Protein AF-A0A286C2F1-F1 (afdb_monomer_lite)

Secondary structure (DSSP, 8-state):
-PPPP-----------HHHHHHHHHHHHHHHHHHHHHHHHHH--SSTT------HHHHHHHHHHHHHHHHHHHHHHHHHHHHHHHHHHTT-

Foldseek 3Di:
DDDDDDPPPDPPPVVPLVVLLVLLVVLVVVLVVLVVVLCVQQDDPDPPDGRDDDPVRVVVSVVSVVSSVVSNVSSVVSVVVSVVVVVVVVD

Radius of gyration: 22.42 Å; chains: 1; bounding box: 74×35×52 Å

Sequence (91 aa):
MANQPKVALAPVTSRHPIHDLNNAMDLLSQARHLADFVQSITLSPRPDEGLHLLPGQLSGLFYVMQDLMDRIEKASSLLGDVREGTLDERR

Structure (mmCIF, N/CA/C/O backbone):
data_AF-A0A286C2F1-F1
#
_entry.id   AF-A0A286C2F1-F1
#
loop_
_atom_site.group_PDB
_atom_site.id
_atom_site.type_symbol
_atom_site.label_atom_id
_atom_site.label_alt_id
_atom_site.label_comp_id
_atom_site.label_asym_id
_atom_site.label_entity_id
_atom_site.label_seq_id
_atom_site.pdbx_PDB_ins_code
_atom_site.Cartn_x
_atom_site.Cartn_y
_atom_site.Cartn_z
_atom_site.occupancy
_atom_site.B_iso_or_equiv
_atom_site.auth_seq_id
_atom_site.auth_comp_id
_atom_site.auth_asym_id
_atom_site.auth_atom_id
_atom_site.pdbx_PDB_model_num
ATOM 1 N N . MET A 1 1 ? 48.507 24.625 -25.157 1.00 45.72 1 MET A N 1
ATOM 2 C CA . MET A 1 1 ? 47.374 24.403 -24.232 1.00 45.72 1 MET A CA 1
ATOM 3 C C . MET A 1 1 ? 46.350 23.574 -24.990 1.00 45.72 1 MET A C 1
ATOM 5 O O . MET A 1 1 ? 45.782 24.079 -25.946 1.00 45.72 1 MET A O 1
ATOM 9 N N . ALA A 1 2 ? 46.247 22.278 -24.691 1.00 44.19 2 ALA A N 1
ATOM 10 C CA . ALA A 1 2 ? 45.405 21.343 -25.437 1.00 44.19 2 ALA A CA 1
ATOM 11 C C . ALA A 1 2 ? 44.000 21.282 -24.816 1.00 44.19 2 ALA A C 1
ATOM 13 O O . ALA A 1 2 ? 43.869 21.035 -23.619 1.00 44.19 2 ALA A O 1
ATOM 14 N N . ASN A 1 3 ? 42.971 21.525 -25.632 1.00 48.72 3 ASN A N 1
ATOM 15 C CA . ASN A 1 3 ? 41.562 21.385 -25.266 1.00 48.72 3 ASN A CA 1
ATOM 16 C C . ASN A 1 3 ? 41.231 19.909 -25.003 1.00 48.72 3 ASN A C 1
ATOM 18 O O . ASN A 1 3 ? 41.293 19.093 -25.921 1.00 48.72 3 ASN A O 1
ATOM 22 N N . GLN A 1 4 ? 40.835 19.572 -23.775 1.00 53.59 4 GLN A N 1
ATOM 23 C CA . GLN A 1 4 ? 40.158 18.306 -23.496 1.00 53.59 4 GLN A CA 1
ATOM 24 C C . GLN A 1 4 ? 38.669 18.436 -23.859 1.00 53.59 4 GLN A C 1
ATOM 26 O O . GLN A 1 4 ? 38.033 19.409 -23.442 1.00 53.59 4 GLN A O 1
ATOM 31 N N . PRO A 1 5 ? 38.078 17.486 -24.603 1.00 55.56 5 PRO A N 1
ATOM 32 C CA . PRO A 1 5 ? 36.640 17.467 -24.805 1.00 55.56 5 PRO A CA 1
ATOM 33 C C . PRO A 1 5 ? 35.953 17.062 -23.496 1.00 55.56 5 PRO A C 1
ATOM 35 O O . PRO A 1 5 ? 36.234 16.014 -22.914 1.00 55.56 5 PRO A O 1
ATOM 38 N N . LYS A 1 6 ? 35.038 17.914 -23.029 1.00 55.88 6 LYS A N 1
ATOM 39 C CA . LYS A 1 6 ? 34.138 17.638 -21.908 1.00 55.88 6 LYS A CA 1
ATOM 40 C C . LYS A 1 6 ? 33.191 16.513 -22.329 1.00 55.88 6 LYS A C 1
ATOM 42 O O . LYS A 1 6 ? 32.217 16.759 -23.035 1.00 55.88 6 LYS A O 1
ATOM 47 N N . VAL A 1 7 ? 33.499 15.282 -21.930 1.00 58.25 7 VAL A N 1
ATOM 48 C CA . VAL A 1 7 ? 32.596 14.140 -22.102 1.00 58.25 7 VAL A CA 1
ATOM 49 C C . VAL A 1 7 ? 31.366 14.414 -21.243 1.00 58.25 7 VAL A C 1
ATOM 51 O O . VAL A 1 7 ? 31.437 14.415 -20.014 1.00 58.25 7 VAL A O 1
ATOM 54 N N . ALA A 1 8 ? 30.248 14.731 -21.891 1.00 55.56 8 ALA A N 1
ATOM 55 C CA . ALA A 1 8 ? 28.962 14.809 -21.22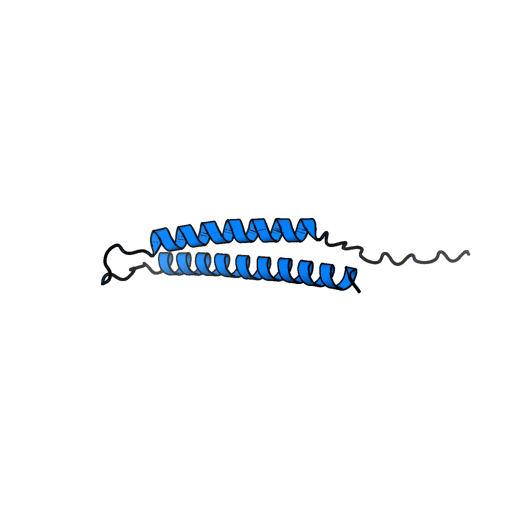7 1.00 55.56 8 ALA A CA 1
ATOM 56 C C . ALA A 1 8 ? 28.606 13.397 -20.746 1.00 55.56 8 ALA A C 1
ATOM 58 O O . ALA A 1 8 ? 28.292 12.519 -21.547 1.00 55.56 8 ALA A O 1
ATOM 59 N N . LEU A 1 9 ? 28.699 13.176 -19.435 1.00 50.44 9 LEU A N 1
ATOM 60 C CA . LEU A 1 9 ? 28.072 12.041 -18.771 1.00 50.44 9 LEU A CA 1
ATOM 61 C C . LEU A 1 9 ? 26.561 12.208 -18.948 1.00 50.44 9 LEU A C 1
ATOM 63 O O . LEU A 1 9 ? 25.913 12.906 -18.170 1.00 50.44 9 LEU A O 1
ATOM 67 N N . ALA A 1 10 ? 26.004 11.623 -20.007 1.00 53.56 10 ALA A N 1
ATOM 68 C CA . ALA A 1 10 ? 24.573 11.380 -20.050 1.00 53.56 10 ALA A CA 1
ATOM 69 C C . ALA A 1 10 ? 24.227 10.536 -18.810 1.00 53.56 10 ALA A C 1
ATOM 71 O O . ALA A 1 10 ? 24.930 9.552 -18.550 1.00 53.56 10 ALA A O 1
ATOM 72 N N . PRO A 1 11 ? 23.211 10.900 -18.011 1.00 45.56 11 PRO A N 1
ATOM 73 C CA . PRO A 1 11 ? 22.786 10.052 -16.915 1.00 45.56 11 PRO A CA 1
ATOM 74 C C . PRO A 1 11 ? 22.169 8.798 -17.533 1.00 45.56 11 PRO A C 1
ATOM 76 O O . PRO A 1 11 ? 21.013 8.792 -17.947 1.00 45.56 11 PRO A O 1
ATOM 79 N N . VAL A 1 12 ? 22.961 7.733 -17.639 1.00 50.78 12 VAL A N 1
ATOM 80 C CA . VAL A 1 12 ? 22.459 6.398 -17.958 1.00 50.78 12 VAL A CA 1
ATOM 81 C C . VAL A 1 12 ? 21.752 5.897 -16.706 1.00 50.78 12 VAL A C 1
ATOM 83 O O . VAL A 1 12 ? 22.296 5.130 -15.921 1.00 50.78 12 VAL A O 1
ATOM 86 N N . THR A 1 13 ? 20.528 6.362 -16.476 1.00 53.66 13 THR A N 1
ATOM 87 C CA . THR A 1 13 ? 19.584 5.598 -15.667 1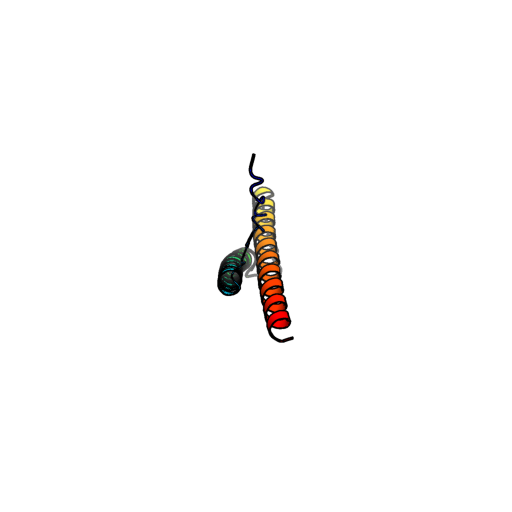.00 53.66 13 THR A CA 1
ATOM 88 C C . THR A 1 13 ? 18.961 4.579 -16.602 1.00 53.66 13 THR A C 1
ATOM 90 O O . THR A 1 13 ? 17.853 4.768 -17.098 1.00 53.66 13 THR A O 1
ATOM 93 N N . SER A 1 14 ? 19.697 3.512 -16.903 1.00 55.19 14 SER A N 1
ATOM 94 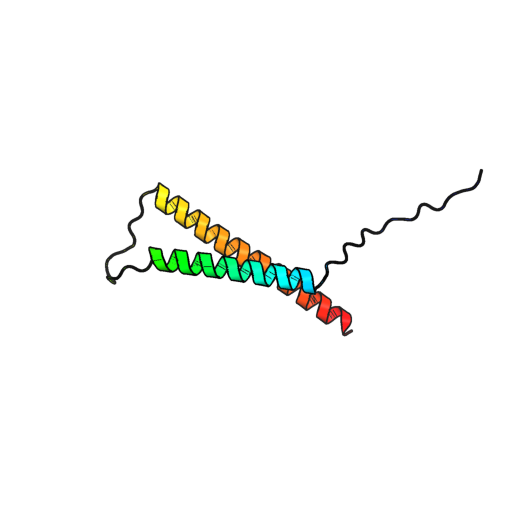C CA . SER A 1 14 ? 19.106 2.311 -17.481 1.00 55.19 14 SER A CA 1
ATOM 95 C C . SER A 1 14 ? 18.182 1.714 -16.418 1.00 55.19 14 SER A C 1
ATOM 97 O O . SER A 1 14 ? 18.598 0.871 -15.624 1.00 55.19 14 SER A O 1
ATOM 99 N N . ARG A 1 15 ? 16.945 2.220 -16.331 1.00 62.59 15 ARG A N 1
ATOM 100 C CA . ARG A 1 15 ? 15.868 1.556 -15.595 1.00 62.59 15 ARG A CA 1
ATOM 101 C C . ARG A 1 15 ? 15.753 0.158 -16.185 1.00 62.59 15 ARG A C 1
ATOM 103 O O . ARG A 1 15 ? 15.438 0.007 -17.361 1.00 62.59 15 ARG A O 1
ATOM 110 N N . HIS A 1 16 ? 16.125 -0.852 -15.408 1.00 73.75 16 HIS A N 1
ATOM 111 C CA . HIS A 1 16 ? 16.078 -2.227 -15.876 1.00 73.75 16 HIS A CA 1
ATOM 112 C C . HIS A 1 16 ? 14.622 -2.702 -15.827 1.00 73.75 16 HIS A C 1
ATOM 114 O O . HIS A 1 16 ? 14.074 -2.784 -14.728 1.00 73.75 16 HIS A O 1
ATOM 120 N N . PRO A 1 17 ? 13.999 -3.079 -16.960 1.00 81.62 17 PRO A N 1
ATOM 121 C CA . PRO A 1 17 ? 12.581 -3.453 -16.989 1.00 81.62 17 PRO A CA 1
ATOM 122 C C . PRO A 1 17 ? 12.234 -4.587 -16.015 1.00 81.62 17 PRO A C 1
ATOM 124 O O . PRO A 1 17 ? 11.173 -4.595 -15.402 1.00 81.62 17 PRO A O 1
ATOM 127 N N . ILE A 1 18 ? 13.170 -5.521 -15.812 1.00 87.12 18 ILE A N 1
ATOM 128 C CA . ILE A 1 18 ? 13.037 -6.621 -14.845 1.00 87.12 18 ILE A CA 1
ATOM 129 C C . ILE A 1 18 ? 13.007 -6.101 -13.401 1.00 87.12 18 ILE A C 1
ATOM 131 O O . ILE A 1 18 ? 12.251 -6.606 -12.578 1.00 87.12 18 ILE A O 1
ATOM 135 N N . HIS A 1 19 ? 13.819 -5.094 -13.083 1.00 88.31 19 HIS A N 1
ATOM 136 C CA . HIS A 1 19 ? 13.849 -4.494 -11.752 1.00 88.31 19 HIS A CA 1
ATOM 137 C C . HIS A 1 19 ? 12.542 -3.752 -11.455 1.00 88.31 19 HIS A C 1
ATOM 139 O O . HIS A 1 19 ? 11.973 -3.918 -10.378 1.00 88.31 19 HIS A O 1
ATOM 145 N N . ASP A 1 20 ? 12.028 -2.995 -12.422 1.00 90.56 20 ASP A N 1
ATOM 146 C CA . ASP A 1 20 ? 10.767 -2.267 -12.265 1.00 90.56 20 ASP A CA 1
ATOM 147 C C . ASP A 1 20 ? 9.570 -3.225 -12.173 1.00 90.56 20 ASP A C 1
ATOM 149 O O . ASP A 1 20 ? 8.685 -3.021 -11.341 1.00 90.56 20 ASP A O 1
ATOM 153 N N . LEU A 1 21 ? 9.596 -4.332 -12.925 1.00 91.94 21 LEU A N 1
ATOM 154 C CA . LEU A 1 21 ? 8.620 -5.413 -12.797 1.00 91.94 21 LEU A CA 1
ATOM 155 C C . LEU A 1 21 ? 8.658 -6.065 -11.406 1.00 91.94 21 LEU A C 1
ATOM 157 O O . LEU A 1 21 ? 7.610 -6.223 -10.784 1.00 91.94 21 LEU A O 1
ATOM 161 N N . ASN A 1 22 ? 9.843 -6.414 -10.896 1.00 94.12 22 ASN A N 1
ATOM 162 C CA . ASN A 1 22 ? 9.984 -7.007 -9.562 1.00 94.12 22 ASN A CA 1
ATOM 163 C C . ASN A 1 22 ? 9.468 -6.056 -8.473 1.00 94.12 22 ASN A C 1
ATOM 165 O O . ASN A 1 22 ? 8.689 -6.466 -7.616 1.00 94.12 22 ASN A O 1
ATOM 169 N N . ASN A 1 23 ? 9.812 -4.770 -8.558 1.00 94.56 23 ASN A N 1
ATOM 170 C CA . ASN A 1 23 ? 9.320 -3.764 -7.618 1.00 94.56 23 ASN A CA 1
ATOM 171 C C . ASN A 1 23 ? 7.797 -3.609 -7.677 1.00 94.56 23 ASN A C 1
ATOM 173 O O . ASN A 1 23 ? 7.152 -3.466 -6.639 1.00 94.56 23 ASN A O 1
ATOM 177 N N . ALA A 1 24 ? 7.207 -3.641 -8.875 1.00 96.31 24 ALA A N 1
ATOM 178 C CA . ALA A 1 24 ? 5.758 -3.605 -9.023 1.00 96.31 24 ALA A CA 1
ATOM 179 C C . ALA A 1 24 ? 5.099 -4.828 -8.370 1.00 96.31 24 ALA A C 1
ATOM 181 O O . ALA A 1 24 ? 4.117 -4.682 -7.644 1.00 96.31 24 ALA A O 1
ATOM 182 N N . MET A 1 25 ? 5.664 -6.021 -8.569 1.00 96.62 25 MET A N 1
ATOM 183 C CA . MET A 1 25 ? 5.177 -7.255 -7.947 1.00 96.62 25 MET A CA 1
ATOM 184 C C . MET A 1 25 ? 5.264 -7.205 -6.417 1.00 96.62 25 MET A C 1
ATOM 186 O O . MET A 1 25 ? 4.303 -7.576 -5.740 1.00 96.62 25 MET A O 1
ATOM 190 N N . ASP A 1 26 ? 6.363 -6.689 -5.866 1.00 97.75 26 ASP A N 1
ATOM 191 C CA . ASP A 1 26 ? 6.533 -6.526 -4.420 1.00 97.75 26 ASP A CA 1
ATOM 192 C C . ASP A 1 26 ? 5.521 -5.536 -3.832 1.00 97.75 26 ASP A C 1
ATOM 194 O O . ASP A 1 26 ? 4.947 -5.788 -2.768 1.00 97.75 26 ASP A O 1
ATOM 198 N N . LEU A 1 27 ? 5.267 -4.422 -4.526 1.00 98.12 27 LEU A N 1
ATOM 199 C CA . LEU A 1 27 ? 4.263 -3.436 -4.125 1.00 98.12 27 LEU A CA 1
ATOM 200 C C . LEU A 1 27 ? 2.851 -4.028 -4.143 1.00 98.12 27 LEU A C 1
ATOM 202 O O . LEU A 1 27 ? 2.099 -3.811 -3.194 1.00 98.12 27 LEU A O 1
ATOM 206 N N . LEU A 1 28 ? 2.505 -4.810 -5.170 1.00 98.19 28 LEU A N 1
ATOM 207 C CA . LEU A 1 28 ? 1.211 -5.492 -5.256 1.00 98.19 28 LEU A CA 1
ATOM 208 C C . LEU A 1 28 ? 1.048 -6.563 -4.174 1.00 98.19 28 LEU A C 1
ATOM 210 O O . LEU A 1 28 ? -0.033 -6.699 -3.604 1.00 98.19 28 LEU A O 1
ATOM 214 N N . SER A 1 29 ? 2.114 -7.296 -3.849 1.00 98.00 29 SER A N 1
ATOM 215 C CA . SER A 1 29 ? 2.112 -8.266 -2.749 1.00 98.00 29 SER A CA 1
ATOM 216 C C . SER A 1 29 ? 1.845 -7.582 -1.402 1.00 98.00 29 SER A C 1
ATOM 218 O O . SER A 1 29 ? 0.974 -7.998 -0.638 1.00 98.00 29 SER A O 1
ATOM 220 N N . GLN A 1 30 ? 2.521 -6.460 -1.141 1.00 97.88 30 GLN A N 1
ATOM 221 C CA . GLN A 1 30 ? 2.307 -5.659 0.067 1.00 97.88 30 GLN A CA 1
ATOM 222 C C . GLN A 1 30 ? 0.895 -5.056 0.112 1.00 97.88 30 GLN A C 1
ATOM 224 O O . GLN A 1 30 ? 0.232 -5.130 1.145 1.00 97.88 30 GLN A O 1
ATOM 229 N N . ALA A 1 31 ? 0.403 -4.526 -1.011 1.00 98.12 31 ALA A N 1
ATOM 230 C CA . ALA A 1 31 ? -0.967 -4.035 -1.141 1.00 98.12 31 ALA A CA 1
ATOM 231 C C . ALA A 1 31 ? -1.991 -5.135 -0.823 1.00 98.12 31 ALA A C 1
ATOM 233 O O . ALA A 1 31 ? -2.927 -4.914 -0.059 1.00 98.12 31 ALA A O 1
ATOM 234 N N . ARG A 1 32 ? -1.785 -6.356 -1.323 1.00 97.81 32 ARG A N 1
ATOM 235 C CA . ARG A 1 32 ? -2.654 -7.489 -0.995 1.00 97.81 32 ARG A CA 1
ATOM 236 C C . ARG A 1 32 ? -2.712 -7.747 0.512 1.00 97.81 32 ARG A C 1
ATOM 238 O O . ARG A 1 32 ? -3.803 -7.889 1.049 1.00 97.81 32 ARG A O 1
ATOM 245 N N . HIS A 1 33 ? -1.573 -7.752 1.201 1.00 97.00 33 HIS A N 1
ATOM 246 C CA . HIS A 1 33 ? -1.552 -7.949 2.653 1.00 97.00 33 HIS A CA 1
ATOM 247 C C . HIS A 1 33 ? -2.293 -6.847 3.422 1.00 97.00 33 HIS A C 1
ATOM 249 O O . HIS A 1 33 ? -2.979 -7.140 4.401 1.00 97.00 33 HIS A O 1
ATOM 255 N N . LEU A 1 34 ? -2.202 -5.592 2.973 1.00 96.62 34 LEU A N 1
ATOM 256 C CA . LEU A 1 34 ? -2.974 -4.493 3.559 1.00 96.62 34 LEU A CA 1
ATOM 257 C C . LEU A 1 34 ? -4.476 -4.652 3.295 1.00 96.62 34 LEU A C 1
ATOM 259 O O . LEU A 1 34 ? -5.276 -4.412 4.195 1.00 96.62 34 LEU A O 1
ATOM 263 N N . ALA A 1 35 ? -4.867 -5.096 2.099 1.00 96.25 35 ALA A N 1
ATOM 264 C CA . ALA A 1 35 ? -6.262 -5.375 1.774 1.00 96.25 35 ALA A CA 1
ATOM 265 C C . ALA A 1 35 ? -6.834 -6.518 2.631 1.00 96.25 35 ALA A C 1
ATOM 267 O O . ALA A 1 35 ? -7.926 -6.373 3.178 1.00 96.25 35 ALA A O 1
ATOM 268 N N . ASP A 1 36 ? -6.076 -7.604 2.819 1.00 95.00 36 ASP A N 1
ATOM 269 C CA . ASP A 1 36 ? -6.451 -8.721 3.697 1.00 95.00 36 ASP A CA 1
ATOM 270 C C . ASP A 1 36 ? -6.625 -8.239 5.151 1.00 95.00 36 ASP A C 1
ATOM 272 O O . ASP A 1 36 ? -7.589 -8.597 5.832 1.00 95.00 36 ASP A O 1
ATOM 276 N N . PHE A 1 37 ? -5.730 -7.364 5.625 1.00 92.56 37 PHE A N 1
ATOM 277 C CA . PHE A 1 37 ? -5.853 -6.742 6.942 1.00 92.56 37 PHE A CA 1
ATOM 278 C C . PHE A 1 37 ? -7.119 -5.882 7.055 1.00 92.56 37 PHE A C 1
ATOM 280 O O . PHE A 1 37 ? -7.901 -6.086 7.984 1.00 92.56 37 PHE A O 1
ATOM 287 N N . VAL A 1 38 ? -7.361 -4.969 6.108 1.00 91.94 38 VAL A N 1
ATOM 288 C CA . VAL A 1 38 ? -8.568 -4.123 6.082 1.00 91.94 38 VAL A CA 1
ATOM 289 C C . VAL A 1 38 ? -9.822 -4.994 6.078 1.00 91.94 38 VAL A C 1
ATOM 291 O O . VAL A 1 38 ? -10.739 -4.757 6.861 1.00 91.94 38 VAL A O 1
ATOM 294 N N . GLN A 1 39 ? -9.857 -6.045 5.262 1.00 90.50 39 GLN A N 1
ATOM 295 C CA . GLN A 1 39 ? -10.966 -6.992 5.231 1.00 90.50 39 GLN A CA 1
ATOM 296 C C . GLN A 1 39 ? -11.188 -7.647 6.603 1.00 90.50 39 GLN A C 1
ATOM 298 O O . GLN A 1 39 ? -12.323 -7.703 7.076 1.00 90.50 39 GLN A O 1
ATOM 303 N N . SER A 1 40 ? -10.116 -8.086 7.272 1.00 88.81 40 SER A N 1
ATOM 304 C CA . SER A 1 40 ? -10.202 -8.764 8.573 1.00 88.81 40 SER A CA 1
ATOM 305 C C . SER A 1 40 ? -10.813 -7.903 9.685 1.00 88.81 40 SER A C 1
ATOM 307 O O . SER A 1 40 ? -11.423 -8.443 10.605 1.00 88.81 40 SER A O 1
ATOM 309 N N . ILE A 1 41 ? -10.676 -6.576 9.592 1.00 85.94 41 ILE A N 1
ATOM 310 C CA . ILE A 1 41 ? -11.177 -5.634 10.603 1.00 85.94 41 ILE A CA 1
ATOM 311 C C . ILE A 1 41 ? -12.496 -4.963 10.207 1.00 85.94 41 ILE A C 1
ATOM 313 O O . ILE A 1 41 ? -13.165 -4.406 11.071 1.00 85.94 41 ILE A O 1
ATOM 317 N N . THR A 1 42 ? -12.863 -4.976 8.921 1.00 83.44 42 THR A N 1
ATOM 318 C CA . THR A 1 42 ? -14.076 -4.306 8.412 1.00 83.44 42 THR A CA 1
ATOM 319 C C . THR A 1 42 ? -15.260 -5.247 8.219 1.00 83.44 42 THR A C 1
ATOM 321 O O . THR A 1 42 ? -16.400 -4.784 8.193 1.00 83.44 42 THR A O 1
ATOM 324 N N . LEU A 1 43 ? -15.027 -6.558 8.113 1.00 78.19 43 LEU A N 1
ATOM 325 C CA . LEU A 1 43 ? -16.103 -7.539 8.017 1.00 78.19 43 LEU A CA 1
ATOM 326 C C . LEU A 1 43 ? -16.792 -7.725 9.374 1.00 78.19 43 LEU A C 1
ATOM 328 O O . LEU A 1 43 ? -16.306 -8.440 10.249 1.00 78.19 43 LEU A O 1
ATOM 332 N N . SER A 1 44 ? -17.961 -7.106 9.526 1.00 69.62 44 SER A N 1
ATOM 333 C CA . SER A 1 44 ? -18.872 -7.399 10.631 1.00 69.62 44 SER A CA 1
ATOM 334 C C . SER A 1 44 ? -19.657 -8.686 10.330 1.00 69.62 44 SER A C 1
ATOM 336 O O . SER A 1 44 ? -20.192 -8.829 9.228 1.00 69.62 44 SER A O 1
ATOM 338 N N . PRO A 1 45 ? -19.777 -9.633 11.279 1.00 63.25 45 PRO A N 1
ATOM 339 C CA . PRO A 1 45 ? -20.573 -10.847 11.092 1.00 63.25 45 PRO A CA 1
ATOM 340 C C . PRO A 1 45 ? -22.085 -10.574 11.046 1.00 63.25 45 PRO A C 1
ATOM 342 O O . PRO A 1 45 ? -22.860 -11.485 10.754 1.00 63.25 45 PRO A O 1
ATOM 345 N N . ARG A 1 46 ? -22.523 -9.346 11.353 1.00 74.75 46 ARG A N 1
ATOM 346 C CA . ARG A 1 46 ? -23.933 -8.952 11.365 1.00 74.75 46 ARG A CA 1
ATOM 347 C C . ARG A 1 46 ? -24.180 -7.876 10.300 1.00 74.75 46 ARG A C 1
ATOM 349 O O . ARG A 1 46 ? -23.558 -6.820 10.381 1.00 74.75 46 ARG A O 1
ATOM 356 N N . PRO A 1 47 ? -25.090 -8.110 9.336 1.00 67.06 47 PRO A N 1
ATOM 357 C CA . PRO A 1 47 ? -25.336 -7.198 8.213 1.00 67.06 47 PRO A CA 1
ATOM 358 C C . PRO A 1 47 ? -25.865 -5.813 8.623 1.00 67.06 47 PRO A C 1
ATOM 360 O O . PRO A 1 47 ? -25.739 -4.873 7.844 1.00 67.06 47 PRO A O 1
ATOM 363 N N . ASP A 1 48 ? -26.386 -5.677 9.847 1.00 72.00 48 ASP A N 1
ATOM 364 C CA . ASP A 1 48 ? -26.963 -4.428 10.363 1.00 72.00 48 ASP A CA 1
ATOM 365 C C . ASP A 1 48 ? -26.058 -3.713 11.386 1.00 72.00 48 ASP A C 1
ATOM 367 O O . ASP A 1 48 ? -26.385 -2.622 11.854 1.00 72.00 48 ASP A O 1
ATOM 371 N N . GLU A 1 49 ? -24.913 -4.305 11.747 1.00 72.75 49 GLU A N 1
ATOM 372 C CA . GLU A 1 49 ? -23.933 -3.673 12.634 1.00 72.75 49 GLU A CA 1
ATOM 373 C C . GLU A 1 49 ? -22.799 -3.083 11.798 1.00 72.75 49 GLU A C 1
ATOM 375 O O . GLU A 1 49 ? -21.942 -3.799 11.274 1.00 72.75 49 GLU A O 1
ATOM 380 N N . GLY A 1 50 ? -22.799 -1.755 11.684 1.00 74.25 50 GLY A N 1
ATOM 381 C CA . GLY A 1 50 ? -21.689 -1.015 11.100 1.00 74.25 50 GLY A CA 1
ATOM 382 C C . GLY A 1 50 ? -20.413 -1.140 11.936 1.00 74.25 50 GLY A C 1
ATOM 383 O O . GLY A 1 50 ? -20.440 -1.408 13.139 1.00 74.25 50 GLY A O 1
ATOM 384 N N . LEU A 1 51 ? -19.269 -0.900 11.297 1.00 81.12 51 LEU A N 1
ATOM 385 C CA . LEU A 1 51 ? -17.992 -0.826 11.994 1.00 81.12 51 LEU A CA 1
ATOM 386 C C . LEU A 1 51 ? -17.919 0.475 12.809 1.00 81.12 51 LEU A C 1
ATOM 388 O O . LEU A 1 51 ? -17.803 1.566 12.251 1.00 81.12 51 LEU A O 1
ATOM 392 N N . HIS A 1 52 ? -17.957 0.360 14.134 1.00 85.81 52 HIS A N 1
ATOM 393 C CA . HIS A 1 52 ? -17.781 1.496 15.036 1.00 85.81 52 HIS A CA 1
ATOM 394 C C . HIS A 1 52 ? -16.307 1.655 15.413 1.00 85.81 52 HIS A C 1
ATOM 396 O O . HIS A 1 52 ? -15.758 0.852 16.165 1.00 85.81 52 HIS A O 1
ATOM 402 N N . LEU A 1 53 ? -15.675 2.715 14.907 1.00 87.31 53 LEU A N 1
ATOM 403 C CA . LEU A 1 53 ? -14.287 3.057 15.211 1.00 87.31 53 LEU A CA 1
ATOM 404 C C . LEU A 1 53 ? -14.216 4.290 16.107 1.00 87.31 53 LEU A C 1
ATOM 406 O O . LEU A 1 53 ? -14.887 5.295 15.870 1.00 87.31 53 LEU A O 1
ATOM 410 N N . LEU A 1 54 ? -13.341 4.238 17.108 1.00 92.62 54 LEU A N 1
ATOM 411 C CA . LEU A 1 54 ? -12.916 5.425 17.840 1.00 92.62 54 LEU A CA 1
ATOM 412 C C . LEU A 1 54 ? -12.125 6.358 16.904 1.00 92.62 54 LEU A C 1
ATOM 414 O O . LEU A 1 54 ? -11.487 5.872 15.967 1.00 92.62 54 LEU A O 1
ATOM 418 N N . PRO A 1 55 ? -12.065 7.677 17.170 1.00 91.50 55 PRO A N 1
ATOM 419 C CA . PRO A 1 55 ? -11.385 8.628 16.286 1.00 91.50 55 PRO A CA 1
ATOM 420 C C . PRO A 1 55 ? -9.947 8.234 15.911 1.00 91.50 55 PRO A C 1
ATOM 422 O O . PRO A 1 55 ? -9.568 8.318 14.748 1.00 91.50 55 PRO A O 1
ATOM 425 N N . GLY A 1 56 ? -9.158 7.723 16.863 1.00 93.19 56 GLY A N 1
ATOM 426 C CA . GLY A 1 56 ? -7.794 7.253 16.584 1.00 93.19 56 GLY A CA 1
ATOM 427 C C . GLY A 1 56 ? -7.738 6.01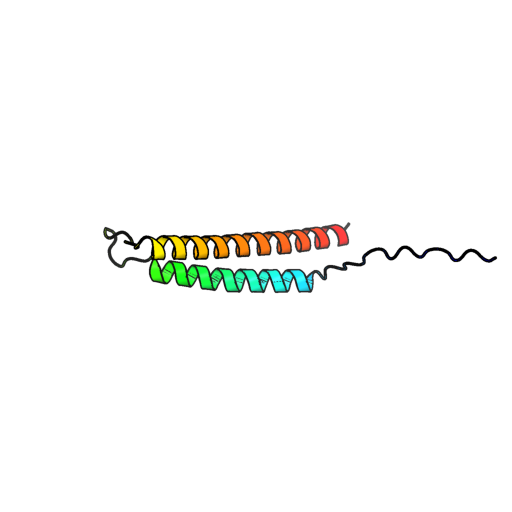1 15.686 1.00 93.19 56 GLY A C 1
ATOM 428 O O . GLY A 1 56 ? -6.844 5.895 14.851 1.00 93.19 56 GLY A O 1
ATOM 429 N N . GLN A 1 57 ? -8.711 5.105 15.813 1.00 91.44 57 GLN A N 1
ATOM 430 C CA . GLN A 1 57 ? -8.818 3.910 14.970 1.00 91.44 57 GLN A CA 1
ATOM 431 C C . GLN A 1 57 ? -9.267 4.273 13.552 1.00 91.44 57 GLN A C 1
ATOM 433 O O . GLN A 1 57 ? -8.753 3.706 12.593 1.00 91.44 57 GLN A O 1
ATOM 438 N N . LEU A 1 58 ? -10.173 5.248 13.415 1.00 91.62 58 LEU A N 1
ATOM 439 C CA . LEU A 1 58 ? -10.597 5.777 12.120 1.00 91.62 58 LEU A CA 1
ATOM 440 C C . LEU A 1 58 ? -9.422 6.416 11.371 1.00 91.62 58 LEU A C 1
ATOM 442 O O . LEU A 1 58 ? -9.203 6.097 10.206 1.00 91.62 58 LEU A O 1
ATOM 446 N N . SER A 1 59 ? -8.634 7.261 12.042 1.00 95.56 59 SER A N 1
ATOM 447 C CA . SER A 1 59 ? -7.421 7.836 11.451 1.00 95.56 59 SER A CA 1
ATOM 448 C C . SER A 1 59 ? -6.418 6.752 11.054 1.00 95.56 59 SER A C 1
ATOM 450 O O . SER A 1 59 ? -5.860 6.802 9.963 1.00 95.56 59 SER A O 1
ATOM 452 N N . GLY A 1 60 ? -6.214 5.741 11.907 1.00 94.38 60 GLY A N 1
ATOM 453 C CA . GLY A 1 60 ? -5.352 4.601 11.589 1.00 94.38 60 GLY A CA 1
ATOM 454 C C . GLY A 1 60 ? -5.816 3.843 10.342 1.00 94.38 60 GLY A C 1
ATOM 455 O O . GLY A 1 60 ? -5.017 3.601 9.441 1.00 94.38 60 GLY A O 1
ATOM 456 N N . LEU A 1 61 ? -7.114 3.532 10.253 1.00 93.12 61 LEU A N 1
ATOM 457 C CA . LEU A 1 61 ? -7.704 2.884 9.082 1.00 93.12 61 LEU A CA 1
ATOM 458 C C . LEU A 1 61 ? -7.543 3.743 7.821 1.00 93.12 61 LEU A C 1
ATOM 460 O O . LEU A 1 61 ? -7.191 3.214 6.771 1.00 93.12 61 LEU A O 1
ATOM 464 N N . PHE A 1 62 ? -7.747 5.058 7.925 1.00 94.75 62 PHE A N 1
ATOM 465 C CA . PHE A 1 62 ? -7.533 5.986 6.816 1.00 94.75 62 PHE A CA 1
ATOM 466 C C . PHE A 1 62 ? -6.101 5.903 6.270 1.00 94.75 62 PHE A C 1
ATOM 468 O O . PHE A 1 62 ? -5.926 5.719 5.068 1.00 94.75 62 PHE A O 1
ATOM 475 N N . TYR A 1 63 ? -5.080 5.959 7.132 1.00 97.00 63 TYR A N 1
ATOM 476 C CA . TYR A 1 63 ? -3.683 5.865 6.689 1.00 97.00 63 TYR A CA 1
ATOM 477 C C . TYR A 1 63 ? -3.347 4.514 6.056 1.00 97.00 63 TYR A C 1
ATOM 479 O O . TYR A 1 63 ? -2.608 4.472 5.078 1.00 97.00 63 TYR A O 1
ATOM 487 N N . VAL A 1 64 ? -3.906 3.419 6.575 1.00 96.44 64 VAL A N 1
ATOM 488 C CA . VAL A 1 64 ? -3.722 2.085 5.987 1.00 96.44 64 VAL A CA 1
ATOM 489 C C . VAL A 1 64 ? -4.355 1.999 4.597 1.00 96.44 64 VAL A C 1
ATOM 491 O O . VAL A 1 64 ? -3.735 1.474 3.675 1.00 96.44 64 VAL A O 1
ATOM 494 N N . MET A 1 65 ? -5.571 2.527 4.424 1.00 96.06 65 MET A N 1
ATOM 495 C CA . MET A 1 65 ? -6.233 2.561 3.115 1.00 96.06 65 MET A CA 1
ATOM 496 C C . MET A 1 65 ? -5.499 3.474 2.125 1.00 96.06 65 MET A C 1
ATOM 498 O O . MET A 1 65 ? -5.398 3.128 0.950 1.00 96.06 65 MET A O 1
ATOM 502 N N . GLN A 1 66 ? -4.946 4.596 2.591 1.00 97.88 66 GLN A N 1
ATOM 503 C CA . GLN A 1 66 ? -4.117 5.471 1.763 1.00 97.88 66 GLN A CA 1
ATOM 504 C C . GLN A 1 66 ? -2.827 4.762 1.319 1.00 97.88 66 GLN A C 1
ATOM 506 O O . GLN A 1 66 ? -2.540 4.737 0.128 1.00 97.88 66 GLN A O 1
ATOM 511 N N . ASP A 1 67 ? -2.096 4.111 2.233 1.00 97.81 67 ASP A N 1
ATOM 512 C CA . ASP A 1 67 ? -0.871 3.361 1.894 1.00 97.81 67 ASP A CA 1
ATOM 513 C C . ASP A 1 67 ? -1.160 2.220 0.904 1.00 97.81 67 ASP A C 1
ATOM 515 O O . ASP A 1 67 ? -0.401 1.980 -0.035 1.00 97.81 67 ASP A O 1
ATOM 519 N N . LEU A 1 68 ? -2.302 1.541 1.061 1.00 97.94 68 LEU A N 1
ATOM 520 C CA . LEU A 1 68 ? -2.785 0.554 0.098 1.00 97.94 68 LEU A CA 1
ATOM 521 C C . LEU A 1 68 ? -2.951 1.160 -1.306 1.00 97.94 68 LEU A C 1
ATOM 523 O O . LEU A 1 68 ? -2.454 0.591 -2.281 1.00 97.94 68 LEU A O 1
ATOM 527 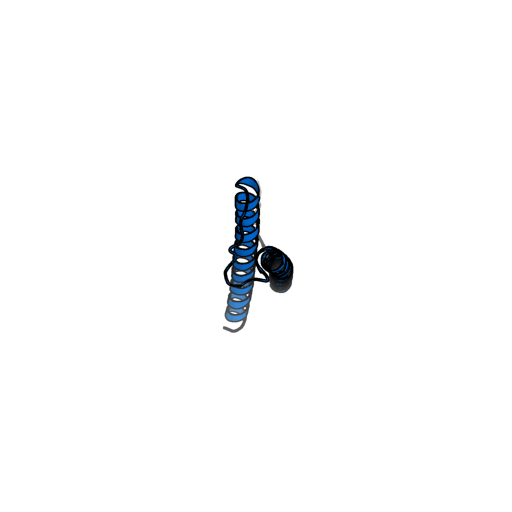N N . MET A 1 69 ? -3.637 2.300 -1.413 1.00 98.00 69 MET A N 1
ATOM 528 C CA . MET A 1 69 ? -3.859 2.988 -2.688 1.00 98.00 69 MET A CA 1
ATOM 529 C C . MET A 1 69 ? -2.547 3.448 -3.327 1.00 98.00 69 MET A C 1
ATOM 531 O O . MET A 1 69 ? -2.313 3.156 -4.501 1.00 98.00 69 MET A O 1
ATOM 535 N N . ASP A 1 70 ? -1.666 4.079 -2.551 1.00 98.25 70 ASP A N 1
ATOM 536 C CA . ASP A 1 70 ? -0.385 4.607 -3.029 1.00 98.25 70 ASP A CA 1
ATOM 537 C C . ASP A 1 70 ? 0.498 3.487 -3.617 1.00 98.25 70 ASP A C 1
ATOM 539 O O . ASP A 1 70 ? 1.160 3.657 -4.646 1.00 98.25 70 ASP A O 1
ATOM 543 N N . ARG A 1 71 ? 0.483 2.295 -3.004 1.00 97.81 71 ARG A N 1
ATOM 544 C CA . ARG A 1 71 ? 1.215 1.117 -3.504 1.00 97.81 71 ARG A CA 1
ATOM 545 C C . ARG A 1 71 ? 0.656 0.597 -4.819 1.00 97.81 71 ARG A C 1
ATOM 547 O O . ARG A 1 71 ? 1.439 0.253 -5.705 1.00 97.81 71 ARG A O 1
ATOM 554 N N . ILE A 1 72 ? -0.669 0.536 -4.949 1.00 98.19 72 ILE A N 1
ATOM 555 C CA . ILE A 1 72 ? -1.336 0.106 -6.184 1.00 98.19 72 ILE A CA 1
ATOM 556 C C . ILE A 1 72 ? -1.034 1.095 -7.314 1.00 98.19 72 ILE A C 1
ATOM 558 O O . ILE A 1 72 ? -0.704 0.674 -8.425 1.00 98.19 72 ILE A O 1
ATOM 562 N N . GLU A 1 73 ? -1.099 2.396 -7.036 1.00 98.06 73 GLU A N 1
ATOM 563 C CA . GLU A 1 73 ? -0.797 3.442 -8.014 1.00 98.06 73 GLU A CA 1
ATOM 564 C C . GLU A 1 73 ? 0.665 3.369 -8.468 1.00 98.06 73 GLU A C 1
ATOM 566 O O . GLU A 1 73 ? 0.947 3.311 -9.668 1.00 98.06 73 GLU A O 1
ATOM 571 N N . LYS A 1 74 ? 1.604 3.257 -7.523 1.00 97.06 74 LYS A N 1
ATOM 572 C CA . LYS A 1 74 ? 3.030 3.132 -7.838 1.00 97.06 74 LYS A CA 1
ATOM 573 C C . LYS A 1 74 ? 3.345 1.862 -8.629 1.00 97.06 74 LYS A C 1
ATOM 575 O O . LYS A 1 74 ? 4.112 1.922 -9.588 1.00 97.06 74 LYS A O 1
ATOM 580 N N . ALA A 1 75 ? 2.749 0.725 -8.268 1.00 97.38 75 ALA A N 1
ATOM 581 C CA . ALA A 1 75 ? 2.895 -0.508 -9.037 1.00 97.38 75 ALA A CA 1
ATOM 582 C C . ALA A 1 75 ? 2.337 -0.358 -10.460 1.00 97.38 75 ALA A C 1
ATOM 584 O O . ALA A 1 75 ? 2.971 -0.793 -11.418 1.00 97.38 75 ALA A O 1
ATOM 585 N N . SER A 1 76 ? 1.187 0.304 -10.610 1.00 96.19 76 SER A N 1
ATOM 586 C CA . SER A 1 76 ? 0.569 0.562 -11.914 1.00 96.19 76 SER A CA 1
ATOM 587 C C . SER A 1 76 ? 1.444 1.453 -12.797 1.00 96.19 76 SER A C 1
ATOM 589 O O . SER A 1 76 ? 1.595 1.165 -13.982 1.00 96.19 76 SER A O 1
ATOM 591 N N . SER A 1 77 ? 2.074 2.484 -12.222 1.00 95.62 77 SER A N 1
ATOM 592 C CA . SER A 1 77 ? 3.045 3.330 -12.927 1.00 95.62 77 SER A CA 1
ATOM 593 C C . SER A 1 77 ? 4.258 2.526 -13.401 1.00 95.62 77 SER A C 1
ATOM 595 O O . SER A 1 77 ? 4.603 2.604 -14.575 1.00 95.62 77 SER A O 1
ATOM 597 N N . LEU A 1 78 ? 4.858 1.699 -12.536 1.00 93.81 78 LEU A N 1
ATOM 598 C CA . LEU A 1 78 ? 6.008 0.861 -12.903 1.00 93.81 78 LEU A CA 1
ATOM 599 C C . LEU A 1 78 ? 5.666 -0.132 -14.025 1.00 93.81 78 LEU A C 1
ATOM 601 O O . LEU A 1 78 ? 6.444 -0.309 -14.959 1.00 93.81 78 LEU A O 1
ATOM 605 N N . LEU A 1 79 ? 4.487 -0.758 -13.971 1.00 92.94 79 LEU A N 1
ATOM 606 C CA . LEU A 1 79 ? 4.017 -1.654 -15.033 1.00 92.94 79 LEU A CA 1
ATOM 607 C C . LEU A 1 79 ? 3.721 -0.905 -16.339 1.00 92.94 79 LEU A C 1
ATOM 609 O O . LEU A 1 79 ? 3.952 -1.452 -17.419 1.00 92.94 79 LEU A O 1
ATOM 613 N N . GLY A 1 80 ? 3.215 0.328 -16.248 1.00 91.31 80 GLY A N 1
ATOM 614 C CA . GLY A 1 80 ? 3.017 1.224 -17.386 1.00 91.31 80 GLY A CA 1
ATOM 615 C C . GLY A 1 80 ? 4.330 1.523 -18.105 1.00 91.31 80 GLY A C 1
ATOM 616 O O . GLY A 1 80 ? 4.430 1.258 -19.303 1.00 91.31 80 GLY A O 1
ATOM 617 N N . ASP A 1 81 ? 5.346 1.954 -17.355 1.00 87.06 81 ASP A N 1
ATOM 618 C CA . ASP A 1 81 ? 6.685 2.263 -17.870 1.00 87.06 81 ASP A CA 1
ATOM 619 C C . ASP A 1 81 ? 7.330 1.034 -18.543 1.00 87.06 81 ASP A C 1
ATOM 621 O O . ASP A 1 81 ? 7.879 1.128 -19.643 1.00 87.06 81 ASP A O 1
ATOM 625 N N . VAL A 1 82 ? 7.211 -0.153 -17.930 1.00 88.06 82 VAL A N 1
ATOM 626 C CA . VAL A 1 82 ? 7.702 -1.416 -18.516 1.00 88.06 82 VAL A CA 1
ATOM 627 C C . VAL A 1 82 ? 6.970 -1.743 -19.819 1.00 88.06 82 VAL A C 1
ATOM 629 O O . VAL A 1 82 ? 7.598 -2.140 -20.806 1.00 88.06 82 VAL A O 1
ATOM 632 N N . ARG A 1 83 ? 5.642 -1.578 -19.853 1.00 86.19 83 ARG A N 1
ATOM 633 C CA . ARG A 1 83 ? 4.833 -1.847 -21.050 1.00 86.19 83 ARG A CA 1
ATOM 634 C C . ARG A 1 83 ? 5.216 -0.918 -22.200 1.00 86.19 83 ARG A C 1
ATOM 636 O O . ARG A 1 83 ? 5.319 -1.393 -23.327 1.00 86.19 83 ARG A O 1
ATOM 643 N N . GLU A 1 84 ? 5.418 0.367 -21.928 1.00 84.38 84 GLU A N 1
ATOM 644 C CA . GLU A 1 84 ? 5.832 1.355 -22.931 1.00 84.38 84 GLU A CA 1
ATOM 645 C C . GLU A 1 84 ? 7.240 1.067 -23.460 1.00 84.38 84 GLU A C 1
ATOM 647 O O . GLU A 1 84 ? 7.411 0.956 -24.673 1.00 84.38 84 GLU A O 1
ATOM 652 N N . GLY A 1 85 ? 8.209 0.793 -22.579 1.00 79.44 85 GLY A N 1
ATOM 653 C CA . GLY A 1 85 ? 9.561 0.406 -22.998 1.00 79.44 85 GLY A CA 1
ATOM 654 C C . GLY A 1 85 ? 9.584 -0.851 -23.879 1.00 79.44 85 GLY A C 1
ATOM 655 O O . GLY A 1 85 ? 10.312 -0.911 -24.865 1.00 79.44 85 GLY A O 1
ATOM 656 N N . THR A 1 86 ? 8.716 -1.829 -23.597 1.00 72.25 86 THR A N 1
ATOM 657 C CA . THR A 1 86 ? 8.598 -3.052 -24.418 1.00 72.25 86 THR A CA 1
ATOM 658 C C . THR A 1 86 ? 7.966 -2.788 -25.796 1.00 72.25 86 THR A C 1
ATOM 660 O O . THR A 1 86 ? 8.197 -3.545 -26.741 1.00 72.25 86 THR A O 1
ATOM 663 N N . LEU A 1 87 ? 7.122 -1.757 -25.925 1.00 72.88 87 LEU A N 1
ATOM 664 C CA . LEU A 1 87 ? 6.500 -1.369 -27.197 1.00 72.88 87 LEU A CA 1
ATOM 665 C C . LEU A 1 87 ? 7.472 -0.594 -28.094 1.00 72.88 87 LEU A C 1
ATOM 667 O O . LEU A 1 87 ? 7.435 -0.791 -29.310 1.00 72.88 87 LEU A O 1
ATOM 671 N N . ASP A 1 88 ? 8.344 0.229 -27.510 1.00 65.75 88 ASP A N 1
ATOM 672 C CA . ASP A 1 88 ? 9.373 0.971 -28.246 1.0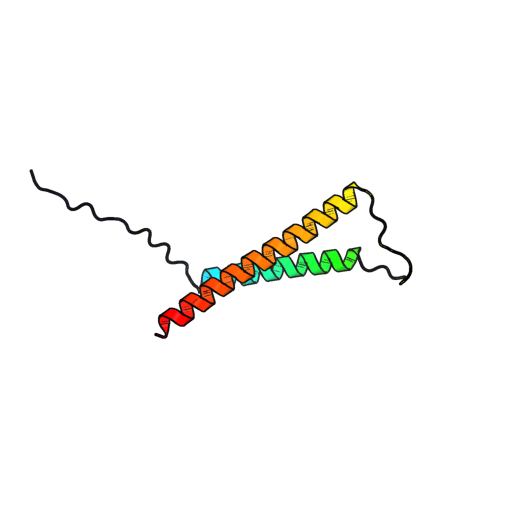0 65.75 88 ASP A CA 1
ATOM 673 C C . ASP A 1 88 ? 10.466 0.049 -28.812 1.00 65.75 88 ASP A C 1
ATOM 675 O O . ASP A 1 88 ? 10.906 0.258 -29.937 1.00 65.75 88 ASP A O 1
ATOM 679 N N . GLU A 1 89 ? 10.838 -1.034 -28.118 1.00 63.28 89 GLU A N 1
ATOM 680 C CA . GLU A 1 89 ? 11.807 -2.027 -28.626 1.00 63.28 89 GLU A CA 1
ATOM 681 C C . GLU A 1 89 ? 11.305 -2.844 -29.838 1.00 63.28 89 GLU A C 1
ATOM 683 O O . GLU A 1 89 ? 12.092 -3.525 -30.497 1.00 63.28 89 GLU A O 1
ATOM 688 N N . ARG A 1 90 ? 9.997 -2.820 -30.135 1.00 59.31 90 ARG A N 1
ATOM 689 C CA . ARG A 1 90 ? 9.377 -3.582 -31.239 1.00 59.31 90 ARG A CA 1
ATOM 690 C C . ARG A 1 90 ? 9.127 -2.763 -32.511 1.00 59.31 90 ARG A C 1
ATOM 692 O O . ARG A 1 90 ? 8.598 -3.329 -33.471 1.00 59.31 90 ARG A O 1
ATOM 699 N N . ARG A 1 91 ? 9.428 -1.462 -32.510 1.00 50.31 91 ARG A N 1
ATOM 700 C CA . ARG A 1 91 ? 9.277 -0.555 -33.661 1.00 50.31 91 ARG A CA 1
ATOM 701 C C . ARG A 1 91 ? 10.608 -0.313 -34.356 1.00 50.31 91 ARG A C 1
ATOM 703 O O . ARG A 1 91 ? 10.562 -0.151 -35.594 1.00 50.31 91 ARG A O 1
#

pLDDT: mean 82.41, std 16.83, range [44.19, 98.25]